Protein AF-A0A951MZ36-F1 (afdb_monomer)

Structure (mmCIF, N/CA/C/O backbone):
data_AF-A0A951MZ36-F1
#
_entry.id   AF-A0A951MZ36-F1
#
loop_
_atom_site.group_PDB
_atom_site.id
_atom_site.type_symbol
_atom_site.label_atom_id
_atom_site.label_alt_id
_atom_site.label_comp_id
_atom_site.label_asym_id
_atom_site.label_entity_id
_atom_site.label_seq_id
_atom_site.pdbx_PDB_ins_code
_atom_site.Cartn_x
_atom_site.Cartn_y
_atom_site.Cartn_z
_atom_site.occupancy
_atom_site.B_iso_or_equiv
_atom_site.auth_seq_id
_atom_site.auth_comp_id
_atom_site.auth_asym_id
_atom_site.auth_atom_id
_atom_site.pdbx_PDB_model_num
ATOM 1 N N . ASP A 1 1 ? -13.592 20.333 -1.257 1.00 46.72 1 ASP A N 1
ATOM 2 C CA . ASP A 1 1 ? -12.555 21.350 -1.042 1.00 46.72 1 ASP A CA 1
ATOM 3 C C . ASP A 1 1 ? -11.765 21.473 -2.339 1.00 46.72 1 ASP A C 1
ATOM 5 O O . ASP A 1 1 ? -11.345 20.422 -2.821 1.00 46.72 1 ASP A O 1
ATOM 9 N N . PRO A 1 2 ? -11.697 22.644 -3.000 1.00 42.81 2 PRO A N 1
ATOM 10 C CA . PRO A 1 2 ? -11.205 22.757 -4.379 1.00 42.81 2 PRO A CA 1
ATOM 11 C C . PRO A 1 2 ? -9.725 22.403 -4.606 1.00 42.81 2 PRO A C 1
ATOM 13 O O . PRO A 1 2 ? -9.322 22.369 -5.763 1.00 42.81 2 PRO A O 1
ATOM 16 N N . ASP A 1 3 ? -8.961 22.046 -3.568 1.00 55.09 3 ASP A N 1
ATOM 17 C CA . ASP A 1 3 ? -7.539 21.706 -3.704 1.00 55.09 3 ASP A CA 1
ATOM 18 C C . ASP A 1 3 ? -7.192 20.223 -3.549 1.00 55.09 3 ASP A C 1
ATOM 20 O O . ASP A 1 3 ? -6.047 19.875 -3.806 1.00 55.09 3 ASP A O 1
ATOM 24 N N . GLY A 1 4 ? -8.145 19.345 -3.195 1.00 53.31 4 GLY A N 1
ATOM 25 C CA . GLY A 1 4 ? -8.089 17.883 -3.404 1.00 53.31 4 GLY A CA 1
ATOM 26 C C . GLY A 1 4 ? -6.776 17.132 -3.112 1.00 53.31 4 GLY A C 1
ATOM 27 O O . GLY A 1 4 ? -6.600 16.026 -3.621 1.00 53.31 4 GLY A O 1
ATOM 28 N N . GLN A 1 5 ? -5.842 17.698 -2.346 1.00 59.12 5 GLN A N 1
ATOM 29 C CA . GLN A 1 5 ? -4.606 17.041 -1.962 1.00 59.12 5 GLN A CA 1
ATOM 30 C C . GLN A 1 5 ? -4.984 16.051 -0.879 1.00 59.12 5 GLN A C 1
ATOM 32 O O . GLN A 1 5 ? -5.155 16.402 0.285 1.00 59.12 5 GLN A O 1
ATOM 37 N N . TYR A 1 6 ? -5.179 14.803 -1.294 1.00 64.81 6 TYR A N 1
ATOM 38 C CA . TYR A 1 6 ? -5.190 13.684 -0.374 1.00 64.81 6 TYR A CA 1
ATOM 39 C C . TYR A 1 6 ? -3.825 13.662 0.314 1.00 64.81 6 TYR A C 1
ATOM 41 O O . TYR A 1 6 ? -2.837 13.206 -0.261 1.00 64.81 6 TYR A O 1
ATOM 49 N N . ASP A 1 7 ? -3.758 14.226 1.518 1.00 87.00 7 ASP A N 1
ATOM 50 C CA . ASP A 1 7 ? -2.579 14.110 2.357 1.00 87.00 7 ASP A CA 1
ATOM 51 C C . ASP A 1 7 ? -2.400 12.633 2.710 1.00 87.00 7 ASP A C 1
ATOM 53 O O . ASP A 1 7 ? -3.266 12.000 3.322 1.00 87.00 7 ASP A O 1
ATOM 57 N N . LEU A 1 8 ? -1.263 12.077 2.293 1.00 87.81 8 LEU A N 1
ATOM 58 C CA . LEU A 1 8 ? -0.882 10.707 2.604 1.00 87.81 8 LEU A CA 1
ATOM 59 C C . LEU A 1 8 ? -0.888 10.477 4.120 1.00 87.81 8 LEU A C 1
ATOM 61 O O . LEU A 1 8 ? -1.244 9.392 4.563 1.00 87.81 8 LEU A O 1
ATOM 65 N N . SER A 1 9 ? -0.534 11.484 4.918 1.00 89.44 9 SER A N 1
ATOM 66 C CA . SER A 1 9 ? -0.527 11.374 6.379 1.00 89.44 9 SER A CA 1
ATOM 67 C C . SER A 1 9 ? -1.946 11.191 6.917 1.00 89.44 9 SER A C 1
ATOM 69 O O . SER A 1 9 ? -2.202 10.208 7.609 1.00 89.44 9 SER A O 1
ATOM 71 N N . ALA A 1 10 ? -2.885 12.051 6.509 1.00 89.94 10 ALA A N 1
ATOM 72 C CA . ALA A 1 10 ? -4.303 11.911 6.845 1.00 89.94 10 ALA A CA 1
ATOM 73 C C . ALA A 1 10 ? -4.893 10.557 6.402 1.00 89.94 10 ALA A C 1
ATOM 75 O O . ALA A 1 10 ? -5.643 9.927 7.150 1.00 89.94 10 ALA A O 1
ATOM 76 N N . LEU A 1 11 ? -4.523 10.069 5.210 1.00 90.25 11 LEU A N 1
ATOM 77 C CA . LEU A 1 11 ? -4.935 8.742 4.744 1.00 90.25 11 LEU A CA 1
ATOM 78 C C . LEU A 1 11 ? -4.411 7.630 5.666 1.00 90.25 11 LEU A C 1
ATOM 80 O O . LEU A 1 11 ? -5.168 6.743 6.055 1.00 90.25 11 LEU A O 1
ATOM 84 N N . LEU A 1 12 ? -3.126 7.665 6.020 1.00 91.69 12 LEU A N 1
ATOM 85 C CA . LEU A 1 12 ? -2.507 6.646 6.872 1.00 91.69 12 LEU A CA 1
ATOM 86 C C . LEU A 1 12 ? -3.090 6.647 8.289 1.00 91.69 12 LEU A C 1
ATOM 88 O O . LEU A 1 12 ? -3.302 5.573 8.856 1.00 91.69 12 LEU A O 1
ATOM 92 N N . GLU A 1 13 ? -3.399 7.823 8.840 1.00 90.75 13 GLU A N 1
ATOM 93 C CA . GLU A 1 13 ? -4.093 7.942 10.126 1.00 90.75 13 GLU A CA 1
ATOM 94 C C . GLU A 1 13 ? -5.471 7.280 10.073 1.00 90.75 13 GLU A C 1
ATOM 96 O O . GLU A 1 13 ? -5.808 6.480 10.947 1.00 90.75 13 GLU A O 1
ATOM 101 N N . GLN A 1 14 ? -6.245 7.544 9.017 1.00 88.94 14 GLN A N 1
ATOM 102 C CA . GLN A 1 14 ? -7.568 6.949 8.848 1.00 88.94 14 GLN A CA 1
ATOM 103 C C . GLN A 1 14 ? -7.506 5.417 8.716 1.00 88.94 14 GLN A C 1
ATOM 105 O O . GLN A 1 14 ? -8.316 4.713 9.324 1.00 88.94 14 GLN A O 1
ATOM 110 N N . LEU A 1 15 ? -6.550 4.892 7.943 1.00 90.31 15 LEU A N 1
ATOM 111 C CA . LEU A 1 15 ? -6.370 3.449 7.745 1.00 90.31 15 LEU A CA 1
ATOM 112 C C . LEU A 1 15 ? -5.945 2.734 9.036 1.00 90.31 15 LEU A C 1
ATOM 114 O O . LEU A 1 15 ? -6.498 1.683 9.371 1.00 90.31 15 LEU A O 1
ATOM 118 N N . THR A 1 16 ? -5.024 3.337 9.791 1.00 88.44 16 THR A N 1
AT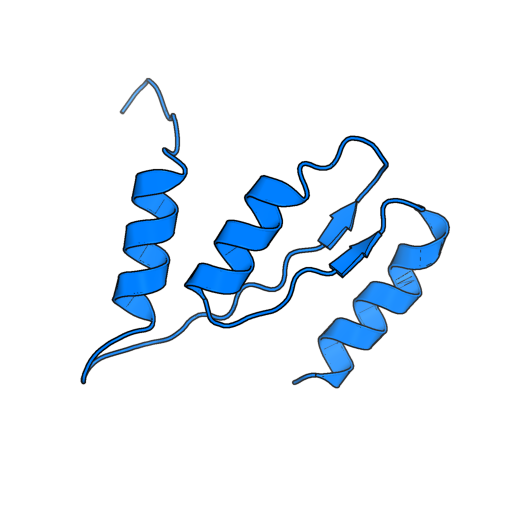OM 119 C CA . THR 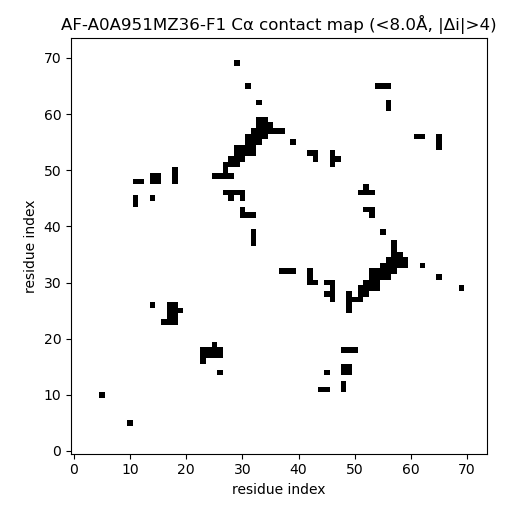A 1 16 ? -4.566 2.805 11.082 1.00 88.44 16 THR A CA 1
ATOM 120 C C . THR A 1 16 ? -5.708 2.798 12.098 1.00 88.44 16 THR A C 1
ATOM 122 O O . THR A 1 16 ? -5.991 1.770 12.711 1.00 88.44 16 THR A O 1
ATOM 125 N N . ALA A 1 17 ? -6.445 3.908 12.214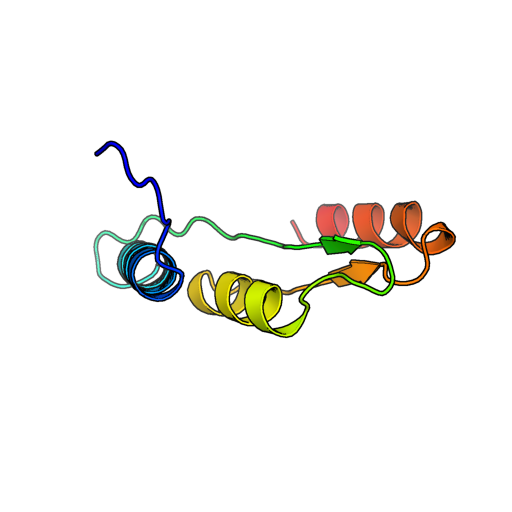 1.00 87.56 17 ALA A N 1
ATOM 126 C CA . ALA A 1 17 ? -7.560 4.032 13.152 1.00 87.56 17 ALA A CA 1
ATOM 127 C C . ALA A 1 17 ? -8.694 3.028 12.876 1.00 87.56 17 ALA A C 1
ATOM 129 O O . ALA A 1 17 ? -9.312 2.526 13.813 1.00 87.56 17 ALA A O 1
ATOM 130 N N . GLY A 1 18 ? -8.962 2.706 11.605 1.00 84.75 18 GLY A N 1
ATOM 131 C CA . GLY A 1 18 ? -9.940 1.677 11.231 1.00 84.75 18 GLY A CA 1
ATOM 132 C C . GLY A 1 18 ? -9.491 0.243 11.544 1.00 84.75 18 GLY A C 1
A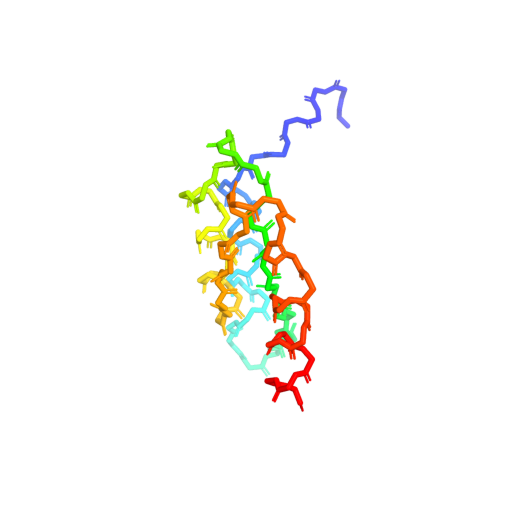TOM 133 O O . GLY A 1 18 ? -10.331 -0.653 11.666 1.00 84.75 18 GLY A O 1
ATOM 134 N N . SER A 1 19 ? -8.181 0.033 11.694 1.00 81.94 19 SER A N 1
ATOM 135 C CA . SER A 1 19 ? -7.557 -1.273 11.929 1.00 81.94 19 SER A CA 1
ATOM 136 C C . SER A 1 19 ? -7.342 -1.590 13.415 1.00 81.94 19 SER A C 1
ATOM 138 O O . SER A 1 19 ? -7.118 -2.750 13.762 1.00 81.94 19 SER A O 1
ATOM 140 N N . GLU A 1 20 ? -7.455 -0.597 14.302 1.00 82.44 20 GLU A N 1
ATOM 141 C CA . GLU A 1 20 ? -7.187 -0.726 15.737 1.00 82.44 20 GLU A CA 1
ATOM 142 C C . GLU A 1 20 ? -8.440 -0.547 16.618 1.00 82.44 20 GLU A C 1
ATOM 144 O O . GLU A 1 20 ? -9.395 0.156 16.293 1.00 82.44 20 GLU A O 1
ATOM 149 N N . GLY A 1 21 ? -8.431 -1.174 17.799 1.00 80.94 21 GLY A N 1
ATOM 150 C CA . GLY A 1 21 ? -9.447 -0.968 18.836 1.00 80.94 21 GLY A CA 1
ATOM 151 C C . GLY A 1 21 ? -10.646 -1.928 18.811 1.00 80.94 21 GLY A C 1
ATOM 152 O O . GLY A 1 21 ? -10.802 -2.796 17.959 1.00 80.94 21 GLY A O 1
ATOM 153 N N . ARG A 1 22 ? -11.524 -1.788 19.816 1.00 75.94 22 ARG A N 1
ATOM 154 C CA . ARG A 1 22 ? -12.644 -2.720 20.091 1.00 75.94 22 ARG A CA 1
ATOM 155 C C . ARG A 1 22 ? -13.776 -2.700 19.056 1.00 75.94 22 ARG A C 1
ATOM 157 O O . ARG A 1 22 ? -14.651 -3.555 19.122 1.00 75.94 22 ARG A O 1
ATOM 164 N N . GLN A 1 23 ? -13.794 -1.712 18.167 1.00 83.00 23 GLN A N 1
ATOM 165 C CA . GLN A 1 23 ? -14.773 -1.566 17.083 1.00 83.00 23 GLN A CA 1
ATOM 166 C C . GLN A 1 23 ? -14.084 -1.580 15.707 1.00 83.00 23 GLN A C 1
ATOM 168 O O . GLN A 1 23 ? -14.671 -1.114 14.734 1.00 83.00 23 GLN A O 1
ATOM 173 N N . ALA A 1 24 ? -12.841 -2.075 15.634 1.00 82.75 24 ALA A N 1
ATOM 174 C CA . ALA A 1 24 ? -12.074 -2.117 14.396 1.00 82.75 24 ALA A CA 1
ATOM 175 C C . ALA A 1 24 ? -12.841 -2.855 13.290 1.00 82.75 24 ALA A C 1
ATOM 177 O O . ALA A 1 24 ? -13.385 -3.943 13.505 1.00 82.75 24 ALA A O 1
ATOM 178 N N . GLN A 1 25 ? -12.843 -2.266 12.095 1.00 82.56 25 GLN A N 1
ATOM 179 C CA . GLN A 1 25 ? -13.325 -2.879 10.860 1.00 82.56 25 GLN A CA 1
ATOM 180 C C . GLN A 1 25 ? -12.182 -2.832 9.841 1.00 82.56 25 GLN A C 1
ATOM 182 O O . GLN A 1 25 ? -12.184 -1.984 8.947 1.00 82.56 25 GLN A O 1
ATOM 187 N N . PRO A 1 26 ? -11.164 -3.696 10.004 1.00 83.38 26 PRO A N 1
ATOM 188 C CA . PRO A 1 26 ? -9.942 -3.602 9.224 1.00 83.38 26 PRO A CA 1
ATOM 189 C C . PRO A 1 26 ? -10.221 -3.875 7.744 1.00 83.38 26 PRO A C 1
ATOM 191 O O . PRO A 1 26 ? -10.720 -4.940 7.370 1.00 83.38 26 PRO A O 1
ATOM 194 N N . VAL A 1 27 ? -9.848 -2.922 6.892 1.00 88.31 27 VAL A N 1
ATOM 195 C CA . VAL A 1 27 ? -9.821 -3.084 5.435 1.00 88.31 27 VAL A CA 1
ATOM 196 C C . VAL A 1 27 ? -8.370 -3.267 5.021 1.00 88.31 27 VAL A C 1
ATOM 198 O O . VAL A 1 27 ? -7.591 -2.323 5.082 1.00 88.31 27 VAL A O 1
ATOM 201 N N . ARG A 1 28 ? -8.008 -4.479 4.594 1.00 90.38 28 ARG A N 1
ATOM 202 C CA . ARG A 1 28 ? -6.648 -4.789 4.133 1.00 90.38 28 ARG A CA 1
ATOM 203 C C . ARG A 1 28 ? -6.438 -4.276 2.711 1.00 90.38 28 ARG A C 1
ATOM 205 O O . ARG A 1 28 ? -7.202 -4.637 1.814 1.00 90.38 28 ARG A O 1
ATOM 212 N N . VAL A 1 29 ? -5.388 -3.489 2.495 1.00 90.31 29 VAL A N 1
ATOM 213 C CA . VAL A 1 29 ? -5.017 -2.957 1.179 1.00 90.31 29 VAL A CA 1
ATOM 214 C C . VAL A 1 29 ? -3.720 -3.617 0.734 1.00 90.31 29 VAL A C 1
ATOM 216 O O . VAL A 1 29 ? -2.706 -3.481 1.401 1.00 90.31 29 VAL A O 1
ATOM 219 N N . PHE A 1 30 ? -3.746 -4.318 -0.401 1.00 91.25 30 PHE A N 1
ATOM 220 C CA . PHE A 1 30 ? -2.585 -5.005 -0.979 1.00 91.25 30 PHE A CA 1
ATOM 221 C C . PHE A 1 30 ? -2.165 -4.300 -2.274 1.00 91.25 30 PHE A C 1
ATOM 223 O O . PHE A 1 30 ? -2.710 -4.613 -3.338 1.00 91.25 30 PHE A O 1
ATOM 230 N N . PRO A 1 31 ? -1.260 -3.308 -2.222 1.00 91.62 31 PRO A N 1
ATOM 231 C CA . PRO A 1 31 ? -0.897 -2.545 -3.401 1.00 91.62 31 PRO A CA 1
ATOM 232 C C . PRO A 1 31 ? 0.032 -3.341 -4.318 1.00 91.62 31 PRO A C 1
ATOM 234 O O . PRO A 1 31 ? 0.855 -4.137 -3.863 1.00 91.62 31 PRO A O 1
ATOM 237 N N . ILE A 1 32 ? -0.072 -3.071 -5.618 1.00 89.56 32 ILE A N 1
ATOM 238 C CA . ILE A 1 32 ? 0.833 -3.597 -6.639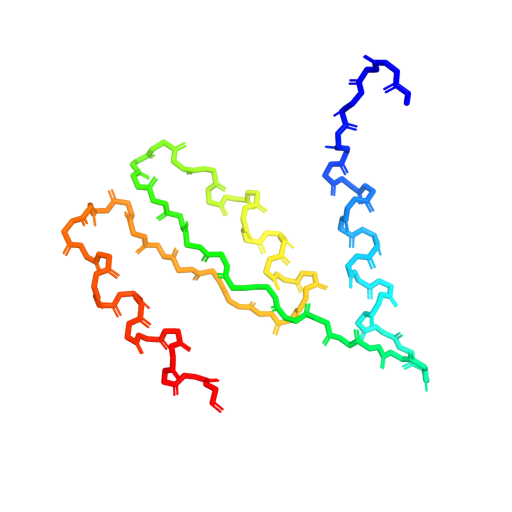 1.00 89.56 32 ILE A CA 1
ATOM 239 C C . ILE A 1 32 ? 1.558 -2.406 -7.265 1.00 89.56 32 ILE A C 1
ATOM 241 O O . ILE A 1 32 ? 0.935 -1.594 -7.949 1.00 89.56 32 ILE A O 1
ATOM 245 N N . ALA A 1 33 ? 2.864 -2.297 -7.028 1.00 90.38 33 ALA A N 1
ATOM 246 C CA . ALA A 1 33 ? 3.715 -1.319 -7.693 1.00 90.38 33 ALA A CA 1
ATOM 247 C C . ALA A 1 33 ? 3.922 -1.766 -9.145 1.00 90.38 33 ALA A C 1
ATOM 249 O O . ALA A 1 33 ? 4.490 -2.828 -9.377 1.00 90.38 33 ALA A O 1
ATOM 250 N N . TYR A 1 34 ? 3.420 -1.015 -10.125 1.00 84.50 34 TYR A N 1
ATOM 251 C CA . TYR A 1 34 ? 3.494 -1.403 -11.536 1.00 84.50 34 TYR A CA 1
ATOM 252 C C . TYR A 1 34 ? 4.360 -0.437 -12.341 1.00 84.50 34 TYR A C 1
ATOM 254 O O . TYR A 1 34 ? 4.067 0.757 -12.406 1.00 84.50 34 TYR A O 1
ATOM 262 N N . GLY A 1 35 ? 5.371 -0.986 -13.015 1.00 82.94 35 GLY A N 1
ATOM 263 C CA . GLY A 1 35 ? 6.360 -0.210 -13.762 1.00 82.94 35 GLY A CA 1
ATOM 264 C C . GLY A 1 35 ? 7.457 0.385 -12.873 1.00 82.94 35 GLY A C 1
ATOM 265 O O . GLY A 1 35 ? 7.323 0.460 -11.656 1.00 82.94 35 GLY A O 1
ATOM 266 N N . ALA A 1 36 ? 8.559 0.794 -13.503 1.00 84.25 36 ALA A N 1
ATOM 267 C CA . ALA A 1 36 ? 9.774 1.223 -12.806 1.00 84.25 36 ALA A CA 1
ATOM 268 C C . ALA A 1 36 ? 9.622 2.534 -12.011 1.00 84.25 36 ALA A C 1
ATOM 270 O O . ALA A 1 36 ? 10.371 2.758 -11.066 1.00 84.25 36 ALA A O 1
ATOM 271 N N . ASP A 1 37 ? 8.654 3.375 -12.378 1.00 88.19 37 ASP A N 1
ATOM 272 C CA . ASP A 1 37 ? 8.421 4.682 -11.747 1.00 88.19 37 ASP A CA 1
ATOM 273 C C . ASP A 1 37 ? 7.381 4.624 -10.613 1.00 88.19 37 ASP A C 1
ATOM 275 O O . ASP A 1 37 ? 6.959 5.659 -10.095 1.00 88.19 37 ASP A O 1
ATOM 279 N N . ALA A 1 38 ? 6.914 3.429 -10.239 1.00 89.88 38 ALA A N 1
ATOM 280 C CA . ALA A 1 38 ? 5.973 3.281 -9.139 1.00 89.88 38 ALA A CA 1
ATOM 281 C C . ALA A 1 38 ? 6.625 3.675 -7.804 1.00 89.88 38 ALA A C 1
ATOM 283 O O . ALA A 1 38 ? 7.706 3.201 -7.453 1.00 89.88 38 ALA A O 1
ATOM 284 N N . ASP A 1 39 ? 5.935 4.504 -7.019 1.00 92.06 39 ASP A N 1
ATOM 285 C CA . ASP A 1 39 ? 6.398 4.911 -5.690 1.00 92.06 39 ASP A CA 1
ATOM 286 C C . ASP A 1 39 ? 6.179 3.786 -4.667 1.00 92.06 39 ASP A C 1
ATOM 288 O O . ASP A 1 39 ? 5.202 3.756 -3.912 1.00 92.06 39 ASP A O 1
ATOM 292 N N . LEU A 1 40 ? 7.105 2.827 -4.663 1.00 91.56 40 LEU A N 1
ATOM 293 C CA . LEU A 1 40 ? 7.062 1.670 -3.777 1.00 91.56 40 LEU A CA 1
ATOM 294 C C . LEU A 1 40 ? 7.053 2.075 -2.295 1.00 91.56 40 LEU A C 1
ATOM 296 O O . LEU A 1 40 ? 6.369 1.435 -1.499 1.00 91.56 40 LEU A O 1
ATOM 300 N N . ALA A 1 41 ? 7.757 3.149 -1.928 1.00 93.19 41 ALA A N 1
ATOM 301 C CA . ALA A 1 41 ? 7.837 3.613 -0.546 1.00 93.19 41 ALA A CA 1
ATOM 302 C C . ALA A 1 41 ? 6.474 4.108 -0.040 1.00 93.19 41 ALA A C 1
ATOM 304 O O . ALA A 1 41 ? 6.044 3.747 1.058 1.00 93.19 41 ALA A O 1
ATOM 305 N N . THR A 1 42 ? 5.757 4.888 -0.851 1.00 94.50 42 THR A N 1
ATOM 306 C CA . THR A 1 42 ? 4.392 5.321 -0.521 1.00 94.50 42 THR A CA 1
ATOM 307 C C . THR A 1 42 ? 3.429 4.138 -0.440 1.00 94.50 42 THR A C 1
ATOM 309 O O . THR A 1 42 ? 2.645 4.045 0.507 1.00 94.50 42 THR A O 1
ATOM 312 N N . LEU A 1 43 ? 3.508 3.198 -1.385 1.00 94.50 43 LEU A N 1
ATOM 313 C CA . LEU A 1 43 ? 2.652 2.008 -1.393 1.00 94.50 43 LEU A CA 1
ATOM 314 C C . LEU A 1 4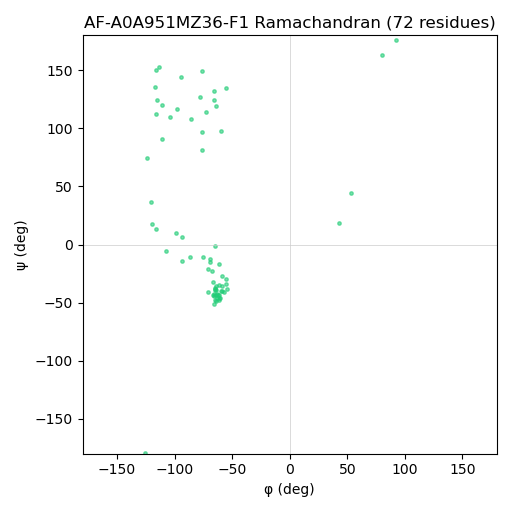3 ? 2.900 1.109 -0.174 1.00 94.50 43 LEU A C 1
ATOM 316 O O . LEU A 1 43 ? 1.949 0.599 0.419 1.00 94.50 43 LEU A O 1
ATOM 320 N N . GLN A 1 44 ? 4.156 0.960 0.242 1.00 94.50 44 GLN A N 1
ATOM 321 C CA . GLN A 1 44 ? 4.516 0.184 1.421 1.00 94.50 44 GLN A CA 1
ATOM 322 C C . GLN A 1 44 ? 3.883 0.753 2.698 1.00 94.50 44 GLN A C 1
ATOM 324 O O . GLN A 1 44 ? 3.284 -0.001 3.464 1.00 94.50 44 GLN A O 1
ATOM 329 N N . ARG A 1 45 ? 3.905 2.080 2.879 1.00 95.31 45 ARG A N 1
ATOM 330 C CA . ARG A 1 45 ? 3.265 2.7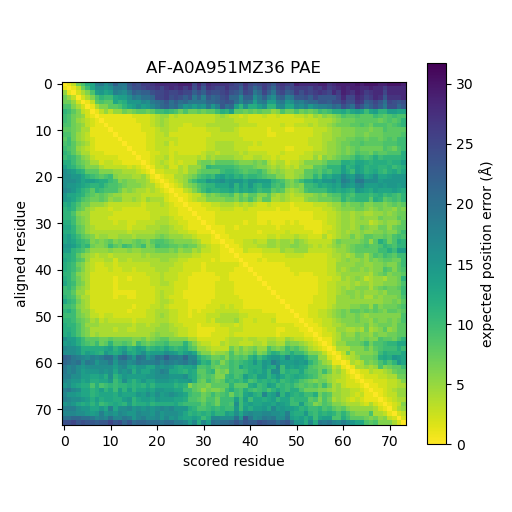39 4.033 1.00 95.31 45 ARG A CA 1
ATOM 331 C C . ARG A 1 45 ? 1.765 2.441 4.114 1.00 95.31 45 ARG A C 1
ATOM 333 O O . ARG A 1 45 ? 1.238 2.210 5.198 1.00 95.31 45 ARG A O 1
ATOM 340 N N . ILE A 1 46 ? 1.075 2.427 2.971 1.00 93.38 46 ILE A N 1
ATOM 341 C CA . ILE A 1 46 ? -0.364 2.123 2.898 1.00 93.38 46 ILE A CA 1
ATOM 342 C C . ILE A 1 46 ? -0.637 0.661 3.280 1.00 93.38 46 ILE A C 1
ATOM 344 O O . ILE A 1 46 ? -1.575 0.381 4.030 1.00 93.38 46 ILE A O 1
ATOM 348 N N . ALA A 1 47 ? 0.177 -0.273 2.780 1.00 93.25 47 ALA A N 1
ATOM 349 C CA . ALA A 1 47 ? 0.048 -1.689 3.113 1.00 93.25 47 ALA A CA 1
ATOM 350 C C . ALA A 1 47 ? 0.241 -1.925 4.622 1.00 93.25 47 ALA A C 1
ATOM 352 O O . ALA A 1 47 ? -0.578 -2.588 5.257 1.00 93.25 47 ALA A O 1
ATOM 353 N N . GLU A 1 48 ? 1.267 -1.311 5.213 1.00 92.81 48 GLU A N 1
ATOM 354 C CA . GLU A 1 48 ? 1.579 -1.420 6.643 1.00 92.81 48 GLU A CA 1
ATOM 355 C C . GLU A 1 48 ? 0.451 -0.872 7.529 1.00 92.81 48 GLU A C 1
ATOM 357 O O . GLU A 1 48 ? 0.033 -1.552 8.465 1.00 92.81 48 GLU A O 1
ATOM 362 N N . ALA A 1 49 ? -0.126 0.286 7.181 1.00 93.06 49 ALA A N 1
ATOM 363 C CA . ALA A 1 49 ? -1.251 0.885 7.912 1.00 93.06 49 ALA A CA 1
ATOM 364 C C . ALA A 1 49 ? -2.519 0.010 7.938 1.00 93.06 49 ALA A C 1
ATOM 366 O O . ALA A 1 49 ? -3.420 0.237 8.742 1.00 93.06 49 ALA A O 1
ATOM 367 N N . THR A 1 50 ? -2.600 -0.990 7.056 1.00 91.69 50 THR A N 1
ATOM 368 C CA . THR A 1 50 ? -3.731 -1.925 6.961 1.00 91.69 50 THR A CA 1
ATOM 369 C C . THR A 1 50 ? -3.347 -3.372 7.267 1.00 91.69 50 THR A C 1
ATOM 371 O O . THR A 1 50 ? -4.127 -4.293 7.011 1.00 91.69 50 THR A O 1
ATOM 374 N N . ASN A 1 51 ? -2.151 -3.582 7.832 1.00 89.56 51 ASN A N 1
ATOM 375 C CA . ASN A 1 51 ? -1.588 -4.891 8.162 1.00 89.56 51 ASN A CA 1
ATOM 376 C C . ASN A 1 51 ? -1.574 -5.863 6.962 1.00 89.56 51 ASN A C 1
ATOM 378 O O . ASN A 1 51 ? -1.971 -7.030 7.055 1.00 89.56 51 ASN A O 1
ATOM 382 N N . ALA A 1 52 ? -1.159 -5.345 5.809 1.00 89.44 52 ALA A N 1
ATOM 383 C CA . 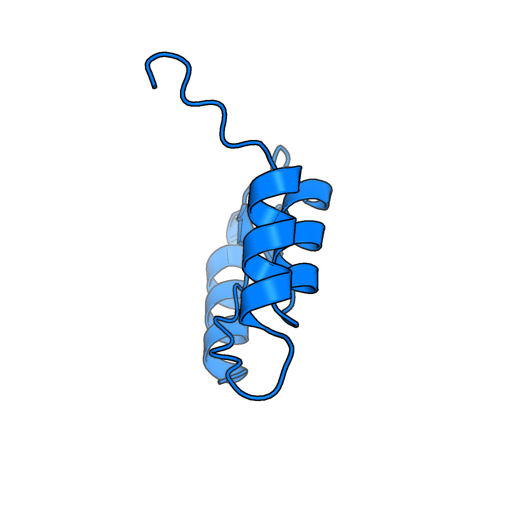ALA A 1 52 ? -1.102 -6.031 4.527 1.00 89.44 52 ALA A CA 1
ATOM 384 C C . ALA A 1 52 ? 0.312 -5.952 3.917 1.00 89.44 52 ALA A C 1
ATOM 386 O O . ALA A 1 52 ? 1.236 -5.403 4.512 1.00 89.44 52 ALA A O 1
ATOM 387 N N . ALA A 1 53 ? 0.489 -6.537 2.730 1.00 89.00 53 ALA A N 1
ATOM 388 C CA . ALA A 1 53 ? 1.767 -6.576 2.020 1.00 89.00 53 ALA A CA 1
ATOM 389 C C . ALA A 1 53 ? 1.694 -5.820 0.687 1.00 89.00 53 ALA A C 1
ATOM 391 O O . ALA A 1 53 ? 0.643 -5.783 0.042 1.00 89.00 53 ALA A O 1
ATOM 392 N N . VAL A 1 54 ? 2.831 -5.265 0.265 1.00 90.19 54 VAL A N 1
ATOM 393 C CA . VAL A 1 54 ? 3.023 -4.695 -1.072 1.00 90.19 54 VAL A CA 1
ATOM 394 C C . VAL A 1 54 ? 3.645 -5.731 -2.002 1.00 90.19 54 VAL A C 1
ATOM 396 O O . VAL A 1 54 ? 4.481 -6.533 -1.584 1.00 90.19 54 VAL A O 1
ATOM 399 N N . TYR A 1 55 ? 3.243 -5.706 -3.268 1.00 86.12 55 TYR A N 1
ATOM 400 C CA . TYR A 1 55 ? 3.820 -6.545 -4.309 1.00 86.12 55 TYR A CA 1
ATOM 401 C C . TYR A 1 55 ? 4.473 -5.687 -5.383 1.00 86.12 55 TYR A C 1
ATOM 403 O O . TYR A 1 55 ? 3.900 -4.703 -5.848 1.00 86.12 55 TYR A O 1
ATOM 411 N N . ASP A 1 56 ? 5.665 -6.095 -5.799 1.00 82.19 56 ASP A N 1
ATOM 412 C CA . ASP A 1 56 ? 6.441 -5.401 -6.814 1.00 82.19 56 ASP A CA 1
ATOM 413 C C . ASP A 1 56 ? 6.248 -6.061 -8.192 1.00 82.19 56 ASP A C 1
ATOM 415 O O . ASP A 1 56 ? 6.586 -7.228 -8.404 1.00 82.19 56 ASP A O 1
ATOM 419 N N . ALA A 1 57 ? 5.667 -5.304 -9.121 1.00 82.06 57 ALA A N 1
ATOM 420 C CA . ALA A 1 57 ? 5.518 -5.613 -10.538 1.00 82.06 57 ALA A CA 1
ATOM 421 C C . ALA A 1 57 ? 6.212 -4.546 -11.411 1.00 82.06 57 ALA A C 1
ATOM 423 O O . ALA A 1 57 ? 5.722 -4.194 -12.490 1.00 82.06 57 ALA A O 1
ATOM 424 N N . SER A 1 58 ? 7.362 -4.031 -10.959 1.00 75.62 58 SER A N 1
ATOM 425 C CA . SER A 1 58 ? 8.213 -3.104 -11.720 1.00 75.62 58 SER A CA 1
ATOM 426 C C . SER A 1 58 ? 8.607 -3.672 -13.085 1.00 75.62 58 SER A C 1
ATOM 428 O O . SER A 1 58 ? 8.761 -2.924 -14.048 1.00 75.62 58 SER A O 1
ATOM 430 N N . GLU A 1 59 ? 8.700 -5.002 -13.192 1.00 73.69 59 GLU A N 1
ATOM 431 C CA . GLU A 1 59 ? 8.755 -5.731 -14.459 1.00 73.69 59 GLU A CA 1
ATOM 432 C C . GLU A 1 59 ? 7.331 -6.016 -14.984 1.00 73.69 59 GLU A C 1
ATOM 434 O O . GLU A 1 59 ? 6.665 -6.917 -14.468 1.00 73.69 59 GLU A O 1
ATOM 439 N N . PRO A 1 60 ? 6.850 -5.351 -16.055 1.00 64.88 60 PRO A N 1
ATOM 440 C CA . PRO A 1 60 ? 5.453 -5.461 -16.502 1.00 64.88 60 PRO A CA 1
ATOM 441 C C . PRO A 1 60 ? 5.002 -6.887 -16.858 1.00 64.88 60 PRO A C 1
ATOM 443 O O . PRO A 1 60 ? 3.825 -7.231 -16.745 1.00 64.88 60 PRO A O 1
ATOM 446 N N . GLY A 1 61 ? 5.941 -7.749 -17.267 1.00 70.81 61 GLY A N 1
ATOM 447 C CA . GLY A 1 61 ? 5.680 -9.156 -17.581 1.00 70.81 61 GLY A CA 1
ATOM 448 C C . GLY A 1 61 ? 5.338 -10.029 -16.365 1.00 70.81 61 GLY A C 1
ATOM 449 O O . GLY A 1 61 ? 4.818 -11.134 -16.537 1.00 70.81 61 GLY A O 1
ATOM 450 N N . SER A 1 62 ? 5.591 -9.558 -15.139 1.00 70.00 62 SER A N 1
ATOM 451 C CA . SER A 1 62 ? 5.363 -10.317 -13.902 1.00 70.00 62 SER A CA 1
ATOM 452 C C . SER A 1 62 ? 3.935 -10.187 -13.353 1.00 70.00 62 SER A C 1
ATOM 454 O O . SER A 1 62 ? 3.536 -10.980 -12.498 1.00 70.00 62 SER A O 1
ATOM 456 N N . ILE A 1 63 ? 3.125 -9.265 -13.891 1.00 72.62 63 ILE A N 1
ATOM 457 C CA . ILE A 1 63 ? 1.815 -8.883 -13.340 1.00 72.62 63 ILE A CA 1
ATOM 458 C C . ILE A 1 63 ? 0.861 -10.073 -13.132 1.00 72.62 63 ILE A C 1
ATOM 460 O O . ILE A 1 63 ? 0.185 -10.164 -12.110 1.00 72.62 63 ILE A O 1
ATOM 464 N N . ARG A 1 64 ? 0.859 -11.060 -14.042 1.00 72.00 64 ARG A N 1
ATOM 465 C CA . ARG A 1 64 ? 0.034 -12.278 -13.909 1.00 72.00 64 ARG A CA 1
ATOM 466 C C . ARG A 1 64 ? 0.426 -13.134 -12.700 1.00 72.00 64 ARG A C 1
ATOM 468 O O . ARG A 1 64 ? -0.450 -13.726 -12.077 1.00 72.00 64 ARG A O 1
ATOM 475 N N . LYS A 1 65 ? 1.721 -13.203 -12.367 1.00 72.56 65 LYS A N 1
ATOM 476 C CA . LYS A 1 65 ? 2.218 -13.926 -11.184 1.00 72.56 65 LYS A CA 1
ATOM 477 C C . LYS A 1 65 ? 1.828 -13.193 -9.901 1.00 72.56 65 LYS A C 1
ATOM 479 O O . LYS A 1 65 ? 1.401 -13.836 -8.949 1.00 72.56 65 LYS A O 1
ATOM 484 N N . VAL A 1 66 ? 1.917 -11.862 -9.907 1.00 71.56 66 VAL A N 1
ATOM 485 C CA . VAL A 1 66 ? 1.538 -11.023 -8.762 1.00 71.56 66 VAL A CA 1
ATOM 486 C C . VAL A 1 66 ? 0.047 -11.151 -8.446 1.00 71.56 66 VAL A C 1
ATOM 488 O O . VAL A 1 66 ? -0.310 -11.416 -7.302 1.00 71.56 66 VAL A O 1
ATOM 491 N N . PHE A 1 67 ? -0.827 -11.084 -9.455 1.00 73.19 67 PHE A N 1
ATOM 492 C CA . PHE A 1 67 ? -2.265 -11.298 -9.249 1.00 73.19 67 PHE A CA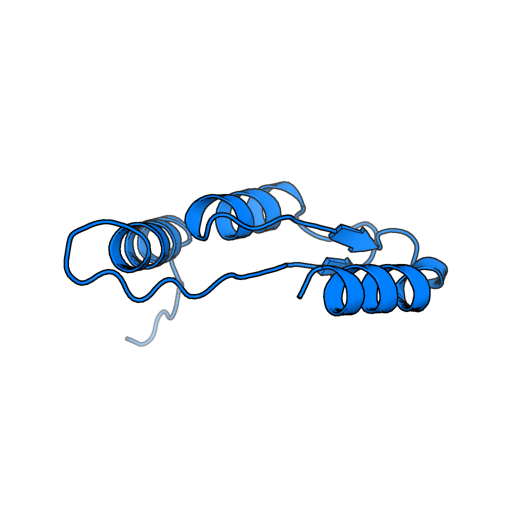 1
ATOM 493 C C . PHE A 1 67 ? -2.590 -12.685 -8.670 1.00 73.19 67 PHE A C 1
ATOM 495 O O . PHE A 1 67 ? -3.441 -12.792 -7.789 1.00 73.19 67 PHE A O 1
ATOM 502 N N . ALA A 1 68 ? -1.902 -13.742 -9.117 1.00 73.75 68 ALA A N 1
ATOM 503 C CA . ALA A 1 68 ? -2.085 -15.084 -8.560 1.00 73.75 68 ALA A CA 1
ATOM 504 C C . ALA A 1 68 ? -1.655 -15.169 -7.082 1.00 73.75 68 ALA A C 1
ATOM 506 O O . ALA A 1 68 ? -2.341 -15.802 -6.281 1.00 73.75 68 ALA A O 1
ATOM 507 N N . ALA A 1 69 ? -0.557 -14.502 -6.709 1.00 69.44 69 ALA A N 1
ATOM 508 C CA . ALA A 1 69 ? -0.079 -14.453 -5.329 1.00 69.44 69 ALA A CA 1
ATOM 509 C C . ALA A 1 69 ? -1.058 -13.728 -4.389 1.00 69.44 69 ALA A C 1
ATOM 511 O O . ALA A 1 69 ? -1.263 -14.184 -3.267 1.00 69.44 69 ALA A O 1
ATOM 512 N N . VAL A 1 70 ? -1.701 -12.648 -4.854 1.00 67.25 70 VAL A N 1
ATOM 513 C CA . VAL A 1 70 ? -2.712 -11.915 -4.071 1.00 67.25 70 VAL A CA 1
ATOM 514 C C . VAL A 1 70 ? -3.927 -12.797 -3.780 1.00 67.25 70 VAL A C 1
ATOM 516 O O . VAL A 1 70 ? -4.342 -12.893 -2.631 1.00 67.25 70 VAL A O 1
ATOM 519 N N . ILE A 1 71 ? -4.479 -13.473 -4.795 1.00 70.50 71 ILE A N 1
ATOM 520 C CA . ILE A 1 71 ? -5.687 -14.302 -4.626 1.00 70.50 71 ILE A CA 1
ATOM 521 C C . ILE A 1 71 ? -5.416 -15.522 -3.735 1.00 70.50 71 ILE A C 1
ATOM 523 O O . ILE A 1 71 ? -6.297 -15.939 -2.997 1.00 70.50 71 ILE A O 1
ATOM 527 N N . SER A 1 72 ? -4.203 -16.078 -3.765 1.00 68.81 72 SER A N 1
ATOM 528 C CA . SER A 1 72 ? -3.851 -17.250 -2.954 1.00 68.81 72 SER A CA 1
ATOM 529 C C . SER A 1 72 ? -3.625 -16.950 -1.463 1.00 68.81 72 SER A C 1
ATOM 531 O O . SER A 1 72 ? -3.470 -17.895 -0.692 1.00 68.81 72 SER A O 1
ATOM 533 N N . ASN A 1 73 ? -3.550 -15.678 -1.057 1.00 58.97 73 ASN A N 1
ATOM 534 C CA . ASN A 1 73 ? -3.300 -15.264 0.332 1.00 58.97 73 ASN A CA 1
ATOM 535 C C . ASN A 1 73 ? -4.592 -14.881 1.093 1.00 58.97 73 ASN A C 1
ATOM 537 O O . ASN A 1 73 ? -4.534 -14.319 2.191 1.00 58.97 73 ASN A O 1
ATOM 541 N N . PHE A 1 74 ? -5.746 -15.159 0.479 1.00 54.81 74 PHE A N 1
ATOM 542 C CA . PHE A 1 74 ? -7.099 -15.001 1.012 1.00 54.81 74 PHE A CA 1
ATOM 543 C C . PHE A 1 74 ? -7.789 -16.361 1.105 1.00 54.81 74 PHE A C 1
ATOM 545 O O . PHE A 1 74 ? -8.597 -16.511 2.047 1.00 54.81 74 PHE A O 1
#

pLDDT: mean 81.24, std 12.36, range [42.81, 95.31]

Sequence (74 aa):
DPDGQYDLSALLEQLTAGSEGRQAQPVRVFPIAYGADADLATLQRIAEATNAAVYDASEPGSIRKVFAAVISNF

Radius of gyration: 14.16 Å; Cα contacts (8 Å, |Δi|>4): 90; chains: 1; bounding box: 24×40×38 Å

Secondary structure (DSSP, 8-state):
-TT----HHHHHHHHHHHHSSTT--------EEESTT--HHHHHHHHHHTT---EEE-SGGGHHHHHHHHHTT-

Foldseek 3Di:
DVPPPPDLVVVLVVQLVLCDDPNRDQDADEEEQAAPPGPVVSNQSNRVSRVHYYHYRNPVVCVVVVVVVVVVVD

Solvent-accessible surface area (backbone atoms only — not comparable to full-atom values): 4359 Å² total; per-residue (Å²): 116,101,74,77,72,79,49,65,64,63,50,42,52,54,40,34,58,35,51,44,72,100,82,43,66,66,66,69,40,69,42,70,32,61,36,81,86,40,65,53,71,64,41,40,53,52,4,54,33,28,80,38,55,62,43,86,22,45,54,72,89,44,44,71,60,53,55,52,56,59,64,74,76,111

Nearest PDB structures (foldseek):
  6o6e-assembly1_B  TM=4.276E-01  e=3.587E+00  Pseudomonas protegens Pf-5
  7thq-assembly1_B  TM=4.422E-01  e=4.376E+00  Pseudomonas protegens Pf-5
  8ra0-assembly1_A  TM=4.479E-01  e=5.338E+00  Kitasatospora cystarginea
  6h1b-assembly5_E  TM=5.104E-01  e=6.511E+00  Marinactinospora thermotolerans
  3e7x-assembly1_A  TM=4.863E-01  e=6.957E+00  Bacillus subtilis

Mean predicted aligned error: 7.55 Å